Protein AF-A0A7W0I5I5-F1 (afdb_monomer_lite)

Radius of gyration: 29.58 Å; chains: 1; bounding box: 51×38×87 Å

Secondary structure (DSSP, 8-state):
----------HHHHHHHHHHHHHHHHHHHHHHHH----HHHHHHHHHHHHHHHHHHHHHHHHHHHHHHHHHHHHHGGGHHHHHHHHHHHT--HHHHHHHHTT-

pLDDT: mean 78.11, std 12.38, range [46.53, 95.69]

Sequence (103 aa):
MILNTRKRNTTAFTFMAWASFIGAFLAMFIGIYTLEESLSVKGYFAVCALFLTMSAFVLQKVIRDNLEDSYDSRKRNTSAFTFLAWSYDDAPLQAVEKVTEEL

Foldseek 3Di:
DDDDPPPPPDVVVVVVVVVVVVVVVVVQVVVLVPDPDDPVVSVVSVVVVVVVVVVVVVVVVVVVVVVVVVVVVVVVVCPVVVVVVVVVVPDPPVVVVVVVVVD

Structure (mmCIF, N/CA/C/O backbone):
data_AF-A0A7W0I5I5-F1
#
_entry.id   AF-A0A7W0I5I5-F1
#
loop_
_atom_site.group_PDB
_atom_site.id
_atom_site.type_symbol
_atom_site.label_atom_id
_atom_site.label_alt_id
_atom_site.label_comp_id
_atom_site.label_asym_id
_atom_site.label_entity_id
_atom_site.label_seq_id
_atom_site.pdbx_PDB_ins_code
_atom_site.Cartn_x
_atom_site.Cartn_y
_atom_site.Cartn_z
_atom_site.occupancy
_atom_site.B_iso_or_equiv
_atom_site.auth_seq_id
_atom_site.auth_comp_id
_atom_site.auth_asym_id
_atom_site.auth_atom_id
_atom_site.pdbx_PDB_model_num
ATOM 1 N N . MET A 1 1 ? 29.482 -12.669 -24.768 1.00 48.56 1 MET A N 1
ATOM 2 C CA . MET A 1 1 ? 29.009 -12.781 -23.3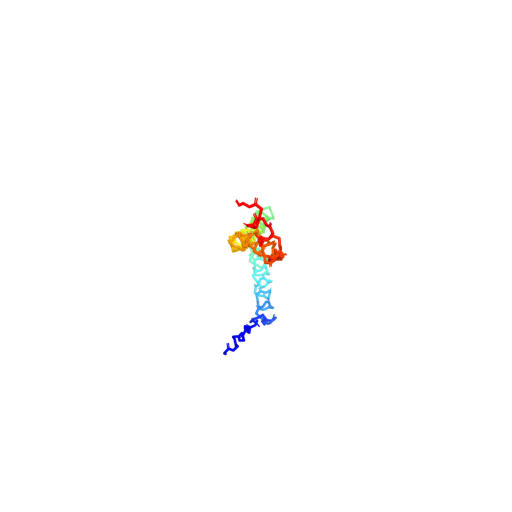69 1.00 48.56 1 MET A CA 1
ATOM 3 C C . MET A 1 1 ? 27.622 -12.154 -23.299 1.00 48.56 1 MET A C 1
ATOM 5 O O . MET A 1 1 ? 27.518 -10.941 -23.382 1.00 48.56 1 MET A O 1
ATOM 9 N N . ILE A 1 2 ? 26.557 -12.961 -23.274 1.00 46.53 2 ILE A N 1
ATOM 10 C CA . ILE A 1 2 ? 25.169 -12.466 -23.239 1.00 46.53 2 ILE A CA 1
ATOM 11 C C . ILE A 1 2 ? 24.779 -12.270 -21.770 1.00 46.53 2 ILE A C 1
ATOM 13 O O . ILE A 1 2 ? 24.772 -13.232 -21.003 1.00 46.53 2 ILE A O 1
ATOM 17 N N . LEU A 1 3 ? 24.488 -11.032 -21.360 1.00 54.12 3 LEU A N 1
ATOM 18 C CA . LEU A 1 3 ? 24.005 -10.738 -20.010 1.00 54.12 3 LEU A CA 1
ATOM 19 C C . LEU A 1 3 ? 22.530 -11.136 -19.899 1.00 54.12 3 LEU A C 1
ATOM 21 O O . LEU A 1 3 ? 21.636 -10.457 -20.393 1.00 54.12 3 LEU A O 1
ATOM 25 N N . ASN A 1 4 ? 22.292 -12.266 -19.239 1.00 59.81 4 ASN A N 1
ATOM 26 C CA . ASN A 1 4 ? 20.970 -12.758 -18.877 1.00 59.81 4 ASN A CA 1
ATOM 27 C C . ASN A 1 4 ? 20.374 -11.878 -17.762 1.00 59.81 4 ASN A C 1
ATOM 29 O O . ASN A 1 4 ? 20.656 -12.082 -16.578 1.00 59.81 4 ASN A O 1
ATOM 33 N N . THR A 1 5 ? 19.557 -10.887 -18.121 1.00 62.34 5 THR A N 1
ATOM 34 C CA . THR A 1 5 ? 18.803 -10.063 -17.166 1.00 62.34 5 THR A CA 1
ATOM 35 C C . THR A 1 5 ? 17.646 -10.878 -16.584 1.00 62.34 5 THR A C 1
ATOM 37 O O . THR A 1 5 ? 16.495 -10.803 -17.007 1.00 62.34 5 THR A O 1
ATOM 40 N N . ARG A 1 6 ? 17.962 -11.701 -15.577 1.00 61.97 6 ARG A N 1
ATOM 41 C CA . ARG A 1 6 ? 16.981 -12.464 -14.794 1.00 61.97 6 ARG A CA 1
ATOM 42 C C . ARG A 1 6 ? 16.019 -11.488 -14.121 1.00 61.97 6 ARG A C 1
ATOM 44 O O . ARG A 1 6 ? 16.346 -10.882 -13.102 1.00 61.97 6 ARG A O 1
ATOM 51 N N . LYS A 1 7 ? 14.825 -11.344 -14.690 1.00 62.38 7 LYS A N 1
ATOM 52 C CA . LYS A 1 7 ? 13.712 -10.601 -14.100 1.00 62.38 7 LYS A CA 1
ATOM 53 C C . LYS A 1 7 ? 13.347 -11.286 -12.771 1.00 62.38 7 LYS A C 1
ATOM 55 O O . LYS A 1 7 ? 12.872 -12.417 -12.749 1.00 62.38 7 LYS A O 1
ATOM 60 N N . ARG A 1 8 ? 13.678 -10.641 -11.643 1.00 60.03 8 ARG A N 1
ATOM 61 C CA . ARG A 1 8 ? 13.507 -11.180 -10.273 1.00 60.03 8 ARG A CA 1
ATOM 62 C C . ARG A 1 8 ? 12.098 -10.952 -9.718 1.00 60.03 8 ARG A C 1
ATOM 64 O O . ARG A 1 8 ? 11.908 -10.905 -8.508 1.00 60.03 8 ARG A O 1
ATOM 71 N N . ASN A 1 9 ? 11.111 -10.767 -10.584 1.00 60.34 9 ASN A N 1
ATOM 72 C CA . ASN A 1 9 ? 9.706 -10.650 -10.213 1.00 60.34 9 ASN A CA 1
ATOM 73 C C . ASN A 1 9 ? 9.172 -12.030 -9.833 1.00 60.34 9 ASN A C 1
ATOM 75 O O . ASN A 1 9 ? 8.463 -12.679 -10.596 1.00 60.34 9 ASN A O 1
ATOM 79 N N . THR A 1 10 ? 9.535 -12.476 -8.632 1.00 68.81 10 THR A N 1
ATOM 80 C CA . THR A 1 10 ? 8.805 -13.553 -7.983 1.00 68.81 10 THR A CA 1
ATOM 81 C C . THR A 1 10 ? 7.506 -12.971 -7.441 1.00 68.81 10 THR A C 1
ATOM 83 O O . THR A 1 10 ? 7.503 -12.105 -6.565 1.00 68.81 10 THR A O 1
ATOM 86 N N . THR A 1 11 ? 6.388 -13.441 -7.988 1.00 69.44 11 THR A N 1
ATOM 87 C CA . THR A 1 11 ? 5.033 -13.156 -7.498 1.00 69.44 11 THR A CA 1
ATOM 88 C C . THR A 1 11 ? 4.897 -13.452 -6.002 1.00 69.44 11 THR A C 1
ATOM 90 O O . THR A 1 11 ? 4.108 -12.800 -5.324 1.00 69.44 11 THR A O 1
ATOM 93 N N . ALA A 1 12 ? 5.734 -14.344 -5.459 1.00 75.50 12 ALA A N 1
ATOM 94 C CA . ALA A 1 12 ? 5.812 -14.630 -4.032 1.00 75.50 12 ALA A CA 1
ATOM 95 C C . ALA A 1 12 ? 6.208 -13.406 -3.184 1.00 75.50 12 ALA A C 1
ATOM 97 O O . ALA A 1 12 ? 5.668 -13.226 -2.097 1.00 75.50 12 ALA A O 1
ATOM 98 N N . PHE A 1 13 ? 7.106 -12.533 -3.659 1.00 78.06 13 PHE A N 1
ATOM 99 C CA . PHE A 1 13 ? 7.526 -11.355 -2.885 1.00 78.06 13 PHE A CA 1
ATOM 100 C C . PHE A 1 13 ? 6.431 -10.286 -2.857 1.00 78.06 13 PHE A C 1
ATOM 102 O O . PHE A 1 13 ? 6.163 -9.688 -1.817 1.00 78.06 13 PHE A O 1
ATOM 109 N N . THR A 1 14 ? 5.734 -10.102 -3.980 1.00 82.50 14 THR A N 1
ATOM 110 C CA . THR A 1 14 ? 4.548 -9.241 -4.054 1.00 82.50 14 THR A CA 1
ATOM 111 C C . THR A 1 14 ? 3.422 -9.771 -3.168 1.00 82.50 14 THR A C 1
ATOM 113 O O . THR A 1 14 ? 2.783 -8.989 -2.470 1.00 82.50 14 THR A O 1
ATOM 116 N N . PHE A 1 15 ? 3.214 -11.090 -3.138 1.00 84.00 15 PHE A N 1
ATOM 117 C CA . PHE A 1 15 ? 2.214 -11.723 -2.281 1.00 84.00 15 PHE A CA 1
ATOM 118 C C . PHE A 1 15 ? 2.531 -11.542 -0.791 1.00 84.00 15 PHE A C 1
ATOM 120 O O . PHE A 1 15 ? 1.652 -11.154 -0.028 1.00 84.00 15 PHE A O 1
ATOM 127 N N . MET A 1 16 ? 3.790 -11.734 -0.379 1.00 88.50 16 MET A N 1
ATOM 128 C CA . MET A 1 16 ? 4.213 -11.487 1.005 1.00 88.50 16 MET A CA 1
ATOM 129 C C . MET A 1 16 ? 4.029 -10.023 1.419 1.00 88.50 16 MET A C 1
ATOM 131 O O . MET A 1 16 ? 3.578 -9.760 2.531 1.00 88.50 16 MET A O 1
ATOM 135 N N . ALA A 1 17 ? 4.317 -9.072 0.525 1.00 86.62 17 ALA A N 1
ATOM 136 C CA . ALA A 1 17 ? 4.087 -7.651 0.787 1.00 86.62 17 ALA A CA 1
ATOM 137 C C . ALA A 1 17 ? 2.591 -7.318 0.940 1.00 86.62 17 ALA A C 1
ATOM 139 O O . ALA A 1 17 ? 2.214 -6.508 1.782 1.00 86.62 17 ALA A O 1
ATOM 140 N N . TRP A 1 18 ? 1.725 -7.959 0.153 1.00 87.44 18 TRP A N 1
ATOM 141 C CA . TRP A 1 18 ? 0.276 -7.788 0.278 1.00 87.44 18 TRP A CA 1
ATOM 142 C C . TRP A 1 18 ? -0.272 -8.432 1.556 1.00 87.44 18 TRP A C 1
ATOM 144 O O . TRP A 1 18 ? -1.108 -7.843 2.238 1.00 87.44 18 TRP A O 1
ATOM 154 N N . ALA A 1 19 ? 0.246 -9.604 1.924 1.00 90.81 19 ALA A N 1
ATOM 155 C CA . ALA A 1 19 ? -0.114 -10.285 3.161 1.00 90.81 19 ALA A CA 1
ATOM 156 C C . ALA A 1 19 ? 0.281 -9.465 4.401 1.00 90.81 19 ALA A C 1
ATOM 158 O O . ALA A 1 19 ? -0.531 -9.319 5.314 1.00 90.81 19 ALA A O 1
ATOM 159 N N . SER A 1 20 ? 1.485 -8.878 4.427 1.00 89.50 20 SER A N 1
ATOM 160 C CA . SER A 1 20 ? 1.912 -8.020 5.541 1.00 89.50 20 SER A CA 1
ATOM 161 C C . SER A 1 20 ? 1.121 -6.714 5.610 1.00 89.50 20 SER A C 1
ATOM 163 O O . SER A 1 20 ? 0.799 -6.263 6.707 1.00 89.50 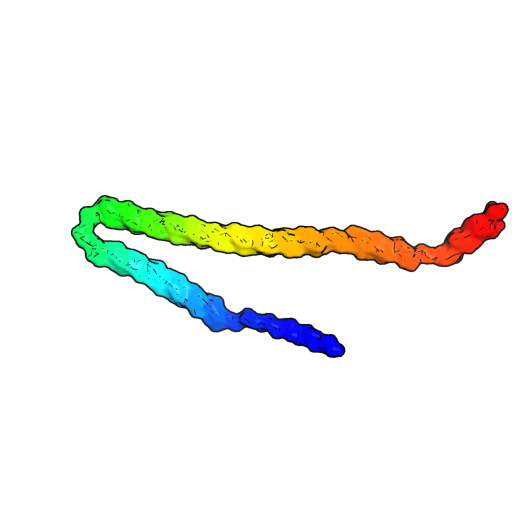20 SER A O 1
ATOM 165 N N . PHE A 1 21 ? 0.735 -6.141 4.465 1.00 89.50 21 PHE A N 1
ATOM 166 C CA . PHE A 1 21 ? -0.129 -4.960 4.414 1.00 89.50 21 PHE A CA 1
ATOM 167 C C . PHE A 1 21 ? -1.518 -5.238 5.000 1.00 89.50 21 PHE A C 1
ATOM 169 O O . PHE A 1 21 ? -1.981 -4.495 5.865 1.00 89.50 21 PHE A O 1
ATOM 176 N N . ILE A 1 22 ? -2.161 -6.335 4.585 1.00 91.44 22 ILE A N 1
ATOM 177 C CA . ILE A 1 22 ? -3.455 -6.750 5.143 1.00 91.44 22 ILE A CA 1
ATOM 178 C C . ILE A 1 22 ? -3.315 -7.045 6.638 1.00 91.44 22 ILE A C 1
ATOM 180 O O . ILE A 1 22 ? -4.149 -6.607 7.426 1.00 91.44 22 ILE A O 1
ATOM 184 N N . GLY A 1 23 ? -2.246 -7.736 7.041 1.00 93.25 23 GLY A N 1
ATOM 185 C CA . GLY A 1 23 ? -1.961 -8.016 8.446 1.00 93.25 23 GLY A CA 1
ATOM 186 C C . GLY A 1 23 ? -1.838 -6.742 9.284 1.00 93.25 23 GLY A C 1
ATOM 187 O O . GLY A 1 23 ? -2.464 -6.644 10.334 1.00 93.25 23 GLY A O 1
ATOM 188 N N . ALA A 1 24 ? -1.102 -5.740 8.800 1.00 89.38 24 ALA A N 1
ATOM 189 C CA . ALA A 1 24 ? -0.967 -4.447 9.468 1.00 89.38 24 ALA A CA 1
ATOM 190 C C . ALA A 1 24 ? -2.303 -3.690 9.543 1.00 89.38 24 ALA A C 1
ATOM 192 O O . ALA A 1 24 ? -2.636 -3.130 10.586 1.00 89.38 24 ALA A O 1
ATOM 193 N N . PHE A 1 25 ? -3.098 -3.715 8.469 1.00 89.31 25 PHE A N 1
ATOM 194 C CA . PHE A 1 25 ? -4.421 -3.094 8.444 1.00 89.31 25 PHE A CA 1
ATOM 195 C C . PHE A 1 25 ? -5.358 -3.742 9.471 1.00 89.31 25 PHE A C 1
ATOM 197 O O . PHE A 1 25 ? -5.962 -3.047 10.284 1.00 89.31 25 PHE A O 1
ATOM 204 N N . LEU A 1 26 ? -5.418 -5.075 9.508 1.00 90.75 26 LEU A N 1
ATOM 205 C CA . LEU A 1 26 ? -6.208 -5.819 10.491 1.00 90.75 26 LEU A CA 1
ATOM 206 C C . LEU A 1 26 ? -5.716 -5.584 11.923 1.00 90.75 26 LEU A C 1
ATOM 208 O O . LEU A 1 26 ? -6.535 -5.360 12.811 1.00 90.75 26 LEU A O 1
ATOM 212 N N . ALA A 1 27 ? -4.400 -5.574 12.149 1.00 90.06 27 ALA A N 1
ATOM 213 C CA . ALA A 1 27 ? -3.818 -5.254 13.450 1.00 90.06 27 ALA A CA 1
ATOM 214 C C . ALA A 1 27 ? -4.209 -3.842 13.916 1.00 90.06 27 ALA A C 1
ATOM 216 O O . ALA A 1 27 ? -4.503 -3.648 15.094 1.00 90.06 27 ALA A O 1
ATOM 217 N N . MET A 1 28 ? -4.293 -2.874 12.996 1.00 88.31 28 MET A N 1
ATOM 218 C CA . MET A 1 28 ? -4.747 -1.520 13.309 1.00 88.31 28 MET A CA 1
ATOM 219 C C . MET A 1 28 ? -6.219 -1.497 13.744 1.00 88.31 28 MET A C 1
ATOM 221 O O . MET A 1 28 ? -6.554 -0.867 14.747 1.00 88.31 28 MET A O 1
ATOM 225 N N . PHE A 1 29 ? -7.089 -2.231 13.040 1.00 85.06 29 PHE A N 1
ATOM 226 C CA . PHE A 1 29 ? -8.492 -2.388 13.437 1.00 85.06 29 PHE A CA 1
ATOM 227 C C . PHE A 1 29 ? -8.621 -3.055 14.806 1.00 85.06 29 PHE A C 1
ATOM 229 O O . PHE A 1 29 ? -9.355 -2.552 15.651 1.00 85.06 29 PHE A O 1
ATOM 236 N N . ILE A 1 30 ? -7.885 -4.142 15.054 1.00 87.00 30 ILE A N 1
ATOM 237 C CA . ILE A 1 30 ? -7.872 -4.840 16.348 1.00 87.00 30 ILE A CA 1
ATOM 238 C C . ILE A 1 30 ? -7.413 -3.898 17.471 1.00 87.00 30 ILE A C 1
ATOM 240 O O . ILE A 1 30 ? -8.065 -3.835 18.511 1.00 87.00 30 ILE A O 1
ATOM 244 N N . GLY A 1 31 ? -6.354 -3.113 17.245 1.00 84.00 31 GLY A N 1
ATOM 245 C CA . GLY A 1 31 ? -5.864 -2.126 18.210 1.00 84.00 31 GLY A CA 1
ATOM 246 C C . GLY A 1 31 ? -6.920 -1.084 18.575 1.00 84.00 31 GLY A C 1
ATOM 247 O O . GLY A 1 31 ? -7.090 -0.768 19.748 1.00 84.00 31 GLY A O 1
ATOM 248 N N . ILE A 1 32 ? -7.695 -0.614 17.593 1.00 82.50 32 ILE A N 1
ATOM 249 C CA . ILE A 1 32 ? -8.829 0.281 17.849 1.00 82.50 32 ILE A CA 1
ATOM 250 C C . ILE A 1 32 ? -9.927 -0.462 18.618 1.00 82.50 32 ILE A C 1
ATOM 252 O O . ILE A 1 32 ? -10.437 0.083 19.589 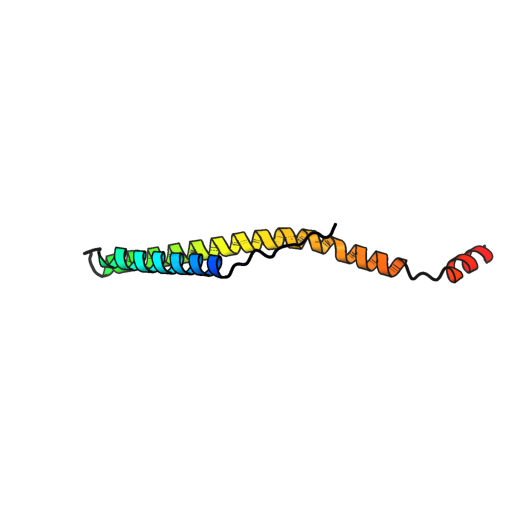1.00 82.50 32 ILE A O 1
ATOM 256 N N . TYR A 1 33 ? -10.284 -1.699 18.249 1.00 74.88 33 TYR A N 1
ATOM 257 C CA . TYR A 1 33 ? -11.331 -2.464 18.939 1.00 74.88 33 TYR A CA 1
ATOM 258 C C . TYR A 1 33 ? -11.040 -2.678 20.427 1.00 74.88 33 TYR A C 1
ATOM 260 O O . TYR A 1 33 ? -11.977 -2.548 21.215 1.00 74.88 33 TYR A O 1
ATOM 268 N N . THR A 1 34 ? -9.780 -2.911 20.803 1.00 76.94 34 THR A N 1
ATOM 269 C CA . THR A 1 34 ? -9.338 -3.057 22.200 1.00 76.94 34 THR A CA 1
ATOM 270 C C . THR A 1 34 ? -9.478 -1.776 23.030 1.00 76.94 34 THR A C 1
ATOM 272 O O . THR A 1 34 ? -9.606 -1.878 24.246 1.00 76.94 34 THR A O 1
ATOM 275 N N . LEU A 1 35 ? -9.497 -0.579 22.428 1.00 76.38 35 LEU A N 1
ATOM 276 C CA . LEU A 1 35 ? -9.701 0.654 23.197 1.00 76.38 35 LEU A CA 1
ATOM 277 C C . LEU A 1 35 ? -11.146 0.750 23.708 1.00 76.38 35 LEU A C 1
ATOM 279 O O . LEU A 1 35 ? -12.100 0.861 22.930 1.00 76.38 35 LEU A O 1
ATOM 283 N N . GLU A 1 36 ? -11.289 0.760 25.028 1.00 70.00 36 GLU A N 1
ATOM 284 C CA . GLU A 1 36 ? -12.551 0.883 25.764 1.00 70.00 36 GLU A CA 1
ATOM 285 C C . GLU A 1 36 ? -12.885 2.365 26.027 1.00 70.00 36 GLU A C 1
ATOM 287 O O . GLU A 1 36 ? -13.127 2.800 27.145 1.00 70.00 36 GLU A O 1
ATOM 292 N N . GLU A 1 37 ? -12.836 3.167 24.962 1.00 73.25 37 GLU A N 1
ATOM 293 C CA . GLU A 1 37 ? -13.069 4.613 24.989 1.00 73.25 37 GLU A CA 1
ATOM 294 C C . GLU A 1 37 ? -14.429 4.980 24.383 1.00 73.25 37 GLU A C 1
ATOM 296 O O . GLU A 1 37 ? -15.013 4.226 23.596 1.00 73.25 37 GLU A O 1
ATOM 301 N N . SER A 1 38 ? -14.923 6.175 24.721 1.00 78.94 38 SER A N 1
ATOM 302 C CA . SER A 1 38 ? -16.183 6.715 24.194 1.00 78.94 38 SER A CA 1
ATOM 303 C C . SER A 1 38 ? -16.250 6.629 22.662 1.00 78.94 38 SER A C 1
ATOM 305 O O . SER A 1 38 ? -15.276 6.929 21.962 1.00 78.94 38 SER A O 1
ATOM 307 N N . LEU A 1 39 ? -17.427 6.267 22.134 1.00 74.12 39 LEU A N 1
ATOM 308 C CA . LEU A 1 39 ? -17.681 6.003 20.707 1.00 74.12 39 LEU A CA 1
ATOM 309 C C . LEU A 1 39 ? -17.143 7.107 19.776 1.00 74.12 39 LEU A C 1
ATOM 311 O O . LEU A 1 39 ? -16.650 6.819 18.687 1.00 74.12 39 LEU A O 1
ATOM 315 N N . SER A 1 40 ? -17.208 8.364 20.224 1.00 82.25 40 SER A N 1
ATOM 316 C CA . SER A 1 40 ? -16.736 9.532 19.470 1.00 82.25 40 SER A CA 1
ATOM 317 C C . SER A 1 40 ? -15.204 9.580 19.345 1.00 82.25 40 SER A C 1
ATOM 319 O O . SER A 1 40 ? -14.662 9.780 18.258 1.00 82.25 40 SER A O 1
ATOM 321 N N . VAL A 1 41 ? -14.485 9.316 20.440 1.00 83.38 41 VAL A N 1
ATOM 322 C CA . VAL A 1 41 ? -13.011 9.347 20.486 1.00 83.38 41 VAL A CA 1
ATOM 323 C C . VAL A 1 41 ? -12.425 8.168 19.710 1.00 83.38 41 VAL A C 1
ATOM 325 O O . VAL A 1 41 ? -11.464 8.319 18.954 1.00 83.38 41 VAL A O 1
ATOM 328 N N . LYS A 1 42 ? -13.062 6.999 19.817 1.00 82.50 42 LYS A N 1
ATOM 329 C CA . LYS A 1 42 ? -12.683 5.786 19.084 1.00 82.50 42 LYS A CA 1
ATOM 330 C C . LYS A 1 42 ? -12.754 5.982 17.563 1.00 82.50 42 LYS A C 1
ATOM 332 O O . LYS A 1 42 ? -11.857 5.552 16.837 1.00 82.50 42 LYS A O 1
ATOM 337 N N . GLY A 1 43 ? -13.780 6.691 17.087 1.00 85.00 43 GLY A N 1
ATOM 338 C CA . GLY A 1 43 ? -13.918 7.066 15.679 1.00 85.00 43 GLY A CA 1
ATOM 339 C C . GLY A 1 43 ? -12.815 8.012 15.197 1.00 85.00 43 GLY A C 1
ATOM 340 O O . GLY A 1 43 ? -12.272 7.814 14.110 1.00 85.00 43 GLY A O 1
ATOM 341 N N . TYR A 1 44 ? -12.425 8.993 16.019 1.00 88.00 44 TYR A N 1
ATOM 342 C CA . TYR A 1 44 ? -11.343 9.923 15.684 1.00 88.00 44 TYR A CA 1
ATOM 343 C C . TYR A 1 44 ? -10.010 9.198 15.448 1.00 88.00 44 TYR A C 1
ATOM 345 O O . TYR A 1 44 ? -9.354 9.425 14.429 1.00 88.00 44 TYR A O 1
ATOM 353 N N . PHE A 1 45 ? -9.638 8.266 16.332 1.00 88.56 45 PHE A N 1
ATOM 354 C CA . PHE A 1 45 ? -8.429 7.456 16.154 1.00 88.56 45 PHE A CA 1
ATOM 355 C C . PHE A 1 45 ? -8.485 6.584 14.895 1.00 88.56 45 PHE A C 1
ATOM 357 O O . PHE A 1 45 ? -7.482 6.481 14.188 1.00 88.56 45 PHE A O 1
ATOM 364 N N . ALA A 1 46 ? -9.649 6.014 14.570 1.00 88.31 46 ALA A N 1
ATOM 365 C CA . ALA A 1 46 ? -9.825 5.216 13.359 1.00 88.31 46 ALA A CA 1
ATOM 366 C C . ALA A 1 46 ? -9.610 6.038 12.080 1.00 88.31 46 ALA A C 1
ATOM 368 O O . ALA A 1 46 ? -8.832 5.639 11.212 1.00 88.31 46 ALA A O 1
ATOM 369 N N . VAL A 1 47 ? -10.247 7.208 11.970 1.00 91.25 47 VAL A N 1
ATOM 370 C CA . VAL A 1 47 ? -10.094 8.088 10.799 1.00 91.25 47 VAL A CA 1
ATOM 371 C C . VAL A 1 47 ? -8.661 8.607 10.692 1.00 91.25 47 VAL A C 1
ATOM 373 O O . VAL A 1 47 ? -8.101 8.618 9.598 1.00 91.25 47 VAL A O 1
ATOM 376 N N . CYS A 1 48 ? -8.038 8.975 11.815 1.00 92.12 48 CYS A N 1
ATOM 377 C CA . CYS A 1 48 ? -6.656 9.446 11.838 1.00 92.12 48 CYS A CA 1
ATOM 378 C C . CYS A 1 48 ? -5.671 8.352 11.382 1.00 92.12 48 CYS A C 1
ATOM 380 O O . CYS A 1 48 ? -4.819 8.606 10.531 1.00 92.12 48 CYS A O 1
ATOM 382 N N . ALA A 1 49 ? -5.833 7.114 11.863 1.00 90.56 49 ALA A N 1
ATOM 383 C CA . ALA A 1 49 ? -5.011 5.978 11.443 1.00 90.56 49 ALA A CA 1
ATOM 384 C C . ALA A 1 49 ? -5.174 5.655 9.944 1.00 90.56 49 ALA A C 1
ATOM 386 O O . ALA A 1 49 ? -4.184 5.427 9.241 1.00 90.56 49 ALA A O 1
ATOM 387 N N . LEU A 1 50 ? -6.410 5.682 9.427 1.00 90.69 50 LEU A N 1
ATOM 38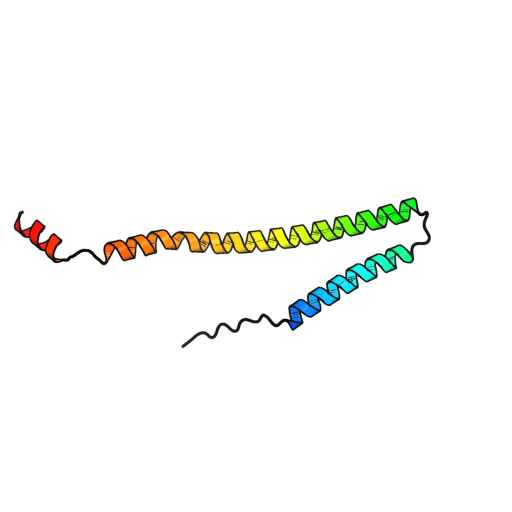8 C CA . LEU A 1 50 ? -6.688 5.483 8.000 1.00 90.69 50 LEU A CA 1
ATOM 389 C C . LEU A 1 50 ? -6.088 6.600 7.139 1.00 90.69 50 LEU A C 1
ATOM 391 O O . LEU A 1 50 ? -5.454 6.318 6.120 1.00 90.69 50 LEU A 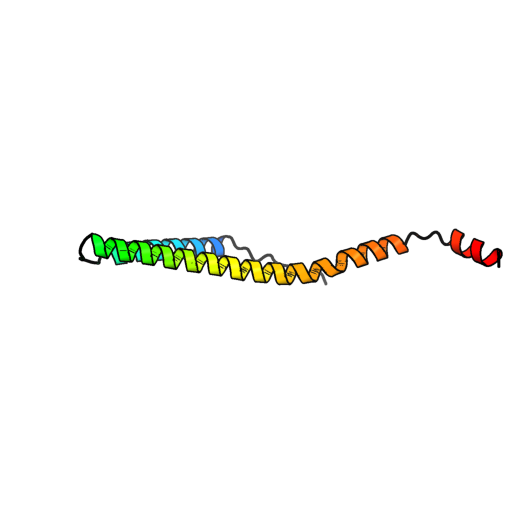O 1
ATOM 395 N N . PHE A 1 51 ? -6.245 7.856 7.561 1.00 93.00 51 PHE A N 1
ATOM 396 C CA . PHE A 1 51 ? -5.697 9.014 6.862 1.00 93.00 51 PHE A CA 1
ATOM 397 C C . PHE A 1 51 ? -4.166 8.969 6.812 1.00 93.00 51 PHE A C 1
ATOM 399 O O . PHE A 1 51 ? -3.577 9.135 5.743 1.00 93.00 51 PHE A O 1
ATOM 406 N N . LEU A 1 52 ? -3.518 8.657 7.939 1.00 92.88 52 LEU A N 1
ATOM 407 C CA . LEU A 1 52 ? -2.067 8.506 8.023 1.00 92.88 52 LEU A CA 1
ATOM 408 C C . LEU A 1 52 ? -1.554 7.393 7.095 1.00 92.88 52 LEU A C 1
ATOM 410 O O . LEU A 1 52 ? -0.588 7.596 6.358 1.00 92.88 52 LEU A O 1
ATOM 414 N N . THR A 1 53 ? -2.227 6.239 7.085 1.00 92.25 53 THR A N 1
ATOM 415 C CA . THR A 1 53 ? -1.855 5.090 6.242 1.00 92.25 53 THR A CA 1
ATOM 416 C C . THR A 1 53 ? -1.976 5.420 4.753 1.00 92.25 53 THR A C 1
ATOM 418 O O . THR A 1 53 ? -1.060 5.143 3.976 1.00 92.25 53 THR A O 1
ATOM 421 N N . MET A 1 54 ? -3.081 6.054 4.344 1.00 92.06 54 MET A N 1
ATOM 422 C CA . MET A 1 54 ? -3.286 6.467 2.952 1.00 92.06 54 MET A CA 1
ATOM 423 C C . MET A 1 54 ? -2.269 7.522 2.516 1.00 92.06 54 MET A C 1
ATOM 425 O O . MET A 1 54 ? -1.707 7.415 1.427 1.00 92.06 54 MET A O 1
ATOM 429 N N . SER A 1 55 ? -1.975 8.495 3.381 1.00 95.69 55 SER A N 1
ATOM 430 C CA . SER A 1 55 ? -0.956 9.516 3.128 1.00 95.69 55 SER A CA 1
ATOM 431 C C . SER A 1 55 ? 0.428 8.895 2.893 1.00 95.69 55 SER A C 1
ATOM 433 O O . SER A 1 55 ? 1.080 9.181 1.886 1.00 95.69 55 SER A O 1
ATOM 435 N N . ALA A 1 56 ? 0.843 7.956 3.751 1.00 94.00 56 ALA A N 1
ATOM 436 C CA . ALA A 1 56 ? 2.112 7.248 3.594 1.00 94.00 56 ALA A CA 1
ATOM 437 C C . ALA A 1 56 ? 2.184 6.447 2.279 1.00 94.00 56 ALA A C 1
ATOM 439 O O . ALA A 1 56 ? 3.224 6.429 1.620 1.00 94.00 56 ALA A O 1
ATOM 440 N N . PHE A 1 57 ? 1.083 5.819 1.858 1.00 91.50 57 PHE A N 1
ATOM 441 C CA . PHE A 1 57 ? 1.030 5.064 0.605 1.00 91.50 57 PHE A CA 1
ATOM 442 C C . PHE A 1 57 ? 1.134 5.962 -0.635 1.00 91.50 57 PHE A C 1
ATOM 444 O O . PHE A 1 57 ? 1.850 5.634 -1.584 1.00 91.50 57 PHE A O 1
ATOM 451 N N . VAL A 1 58 ? 0.454 7.113 -0.629 1.00 95.19 58 VAL A N 1
ATOM 452 C CA . VAL A 1 58 ? 0.582 8.108 -1.703 1.00 95.19 58 VAL A CA 1
ATOM 453 C C . VAL A 1 58 ? 2.016 8.620 -1.774 1.00 95.19 58 VAL A C 1
ATOM 455 O O . VAL A 1 58 ? 2.579 8.666 -2.861 1.00 95.19 58 VAL A O 1
ATOM 458 N N . LEU A 1 59 ? 2.646 8.912 -0.633 1.00 95.00 59 LEU A N 1
ATOM 459 C CA . LEU A 1 59 ? 4.045 9.333 -0.595 1.00 95.00 59 LEU A CA 1
ATOM 460 C C . LEU A 1 59 ? 4.980 8.272 -1.196 1.00 95.00 59 LEU A C 1
ATOM 462 O O . LEU A 1 59 ? 5.846 8.601 -2.002 1.00 95.00 59 LEU A O 1
ATOM 466 N N . GLN A 1 60 ? 4.780 6.993 -0.865 1.00 93.50 60 GLN A N 1
ATOM 467 C CA . GLN A 1 60 ? 5.549 5.891 -1.453 1.00 93.50 60 GLN A CA 1
ATOM 468 C C . GLN A 1 60 ? 5.375 5.793 -2.973 1.00 93.50 60 GLN A C 1
ATOM 470 O O . GLN A 1 60 ? 6.349 5.511 -3.673 1.00 93.50 60 GLN A O 1
ATOM 475 N N . LYS A 1 61 ? 4.155 6.016 -3.484 1.00 89.44 61 LYS A N 1
ATOM 476 C CA . LYS A 1 61 ? 3.893 6.087 -4.928 1.00 89.44 61 LYS A CA 1
ATOM 477 C C . LYS A 1 61 ? 4.621 7.266 -5.556 1.00 89.44 61 LYS A C 1
ATOM 479 O O . LYS A 1 61 ? 5.440 7.050 -6.432 1.00 89.44 61 LYS A O 1
ATOM 484 N N . VAL A 1 62 ? 4.428 8.473 -5.027 1.00 95.31 62 VAL A N 1
ATOM 485 C CA . VAL A 1 62 ? 5.074 9.690 -5.533 1.00 95.31 62 VAL A CA 1
ATOM 486 C C . VAL A 1 62 ? 6.593 9.527 -5.575 1.00 95.31 62 VAL A C 1
ATOM 488 O O . VAL A 1 62 ? 7.205 9.830 -6.591 1.00 95.31 62 VAL A O 1
ATOM 491 N N . ILE A 1 63 ? 7.221 8.994 -4.523 1.00 94.44 63 ILE A N 1
ATOM 492 C CA . ILE A 1 63 ? 8.675 8.756 -4.505 1.00 94.44 63 ILE A CA 1
ATOM 493 C C . ILE A 1 63 ? 9.097 7.752 -5.588 1.00 94.44 63 ILE A C 1
ATOM 495 O O . ILE A 1 63 ? 10.114 7.959 -6.249 1.00 94.44 63 ILE A O 1
ATOM 499 N N . ARG A 1 64 ? 8.329 6.671 -5.780 1.00 90.94 64 ARG A N 1
ATOM 500 C CA . ARG A 1 64 ? 8.589 5.681 -6.835 1.00 90.94 64 ARG A CA 1
ATOM 501 C C . ARG A 1 64 ? 8.475 6.303 -8.223 1.00 90.94 64 ARG A C 1
ATOM 503 O O . ARG A 1 64 ? 9.360 6.083 -9.043 1.00 90.94 64 ARG A O 1
ATOM 510 N N . ASP A 1 65 ? 7.432 7.089 -8.442 1.00 90.25 65 ASP A N 1
ATOM 511 C CA . ASP A 1 65 ? 7.141 7.713 -9.728 1.00 90.25 65 ASP A CA 1
ATOM 512 C C . ASP A 1 65 ? 8.226 8.755 -10.069 1.00 90.25 65 ASP A C 1
ATOM 514 O O . ASP A 1 65 ? 8.781 8.734 -11.161 1.00 90.25 65 ASP A O 1
ATOM 518 N N . ASN A 1 66 ? 8.664 9.568 -9.096 1.00 90.69 66 ASN A N 1
ATOM 519 C CA . ASN A 1 66 ? 9.775 10.520 -9.274 1.00 90.69 66 ASN A CA 1
ATOM 520 C C . ASN A 1 66 ? 11.108 9.828 -9.619 1.00 90.69 66 ASN A C 1
ATOM 522 O O . ASN A 1 66 ? 11.929 10.373 -10.368 1.00 90.69 66 ASN A O 1
ATOM 526 N N . LEU A 1 67 ? 11.349 8.636 -9.061 1.00 87.38 67 LEU A N 1
ATOM 527 C CA . LEU A 1 67 ? 12.527 7.840 -9.394 1.00 87.38 67 LEU A CA 1
ATOM 528 C C . LEU A 1 67 ? 12.460 7.369 -10.853 1.00 87.38 67 LEU A C 1
ATOM 530 O O . LEU A 1 67 ? 13.442 7.521 -11.578 1.00 87.38 67 LEU A O 1
ATOM 534 N N . GLU A 1 68 ? 11.317 6.841 -11.296 1.00 84.94 68 GLU A N 1
ATOM 535 C CA . GLU A 1 68 ? 11.113 6.377 -12.674 1.00 84.94 68 GLU A CA 1
ATOM 536 C C . GLU A 1 68 ? 11.196 7.527 -13.693 1.00 84.94 68 GLU A C 1
ATOM 538 O O . GLU A 1 68 ? 11.931 7.409 -14.676 1.00 84.94 68 GLU A O 1
ATOM 543 N N . ASP A 1 69 ? 10.585 8.680 -13.404 1.00 83.56 69 ASP A N 1
ATOM 544 C CA . ASP A 1 69 ? 10.641 9.885 -14.245 1.00 83.56 69 ASP A CA 1
ATOM 545 C C . ASP A 1 69 ? 12.072 10.411 -14.438 1.00 83.56 69 ASP A C 1
ATOM 547 O O . ASP A 1 69 ? 12.451 10.854 -15.530 1.00 83.56 69 ASP A O 1
ATOM 551 N N . SER A 1 70 ? 12.904 10.337 -13.394 1.00 76.31 70 SER A N 1
ATOM 552 C CA . SER A 1 70 ? 14.317 10.736 -13.456 1.00 76.31 70 SER A CA 1
ATOM 553 C C . SER A 1 70 ? 15.137 9.809 -14.360 1.00 76.31 70 SER A C 1
ATOM 555 O O . SER A 1 70 ? 16.012 10.264 -15.107 1.00 76.31 70 SER A O 1
ATOM 557 N N . TYR A 1 71 ? 14.851 8.503 -14.325 1.00 73.12 71 TYR A N 1
ATOM 558 C CA . TYR A 1 71 ? 15.470 7.527 -15.223 1.00 73.12 71 TYR A CA 1
ATOM 559 C C . TYR A 1 71 ? 14.980 7.678 -16.668 1.00 73.12 71 TYR A C 1
ATOM 561 O O . TYR A 1 71 ? 15.793 7.586 -17.592 1.00 73.12 71 TYR A O 1
ATOM 569 N N . ASP A 1 72 ? 13.688 7.928 -16.884 1.00 70.44 72 ASP A N 1
ATOM 570 C CA . ASP A 1 72 ? 13.118 8.093 -18.225 1.00 70.44 72 ASP A CA 1
ATOM 571 C C . ASP A 1 72 ? 13.607 9.381 -18.903 1.00 70.44 72 ASP A C 1
ATOM 573 O O . ASP A 1 72 ? 14.028 9.372 -20.063 1.00 70.44 72 ASP A O 1
ATOM 577 N N . SER A 1 73 ? 13.698 10.476 -18.145 1.00 62.06 73 SER A N 1
ATOM 578 C CA . SER A 1 73 ? 14.226 11.755 -18.636 1.00 62.06 73 SER A CA 1
ATOM 579 C C . SER A 1 73 ? 15.657 11.641 -19.185 1.00 62.06 73 SER A C 1
ATOM 581 O O . SER A 1 73 ? 16.016 12.359 -20.114 1.00 62.06 73 SER A O 1
ATOM 583 N N . ARG A 1 74 ? 16.473 10.696 -18.687 1.00 60.72 74 ARG A N 1
ATOM 584 C CA . ARG A 1 74 ? 17.814 10.399 -19.231 1.00 60.72 74 ARG A CA 1
ATOM 585 C C . ARG A 1 74 ? 17.782 9.663 -20.575 1.00 60.72 74 ARG A C 1
ATOM 587 O O . ARG A 1 74 ? 18.732 9.803 -21.340 1.00 60.72 74 ARG A O 1
ATOM 594 N N . LYS A 1 75 ? 16.738 8.881 -20.873 1.00 59.78 75 LYS A N 1
ATOM 595 C CA . LYS A 1 75 ? 16.611 8.112 -22.127 1.00 59.78 75 LYS A CA 1
ATOM 596 C C . LYS A 1 75 ? 16.057 8.934 -23.290 1.00 59.78 75 LYS A C 1
ATOM 598 O O . LYS A 1 75 ? 16.402 8.663 -24.439 1.00 59.78 75 LYS A O 1
ATOM 603 N N . ARG A 1 76 ? 15.238 9.952 -23.016 1.00 61.78 76 ARG A N 1
ATOM 604 C CA . ARG A 1 76 ? 14.617 10.786 -24.064 1.00 61.78 76 ARG A CA 1
ATOM 605 C C . ARG A 1 76 ? 15.618 11.618 -24.873 1.00 61.78 76 ARG A C 1
ATOM 607 O O . ARG A 1 76 ? 15.337 11.954 -26.015 1.00 61.78 76 ARG A O 1
ATOM 614 N N . ASN A 1 77 ? 16.813 11.874 -24.343 1.00 62.28 77 ASN A N 1
ATOM 615 C CA . ASN A 1 77 ? 17.834 12.683 -25.018 1.00 62.28 77 ASN A CA 1
ATOM 616 C C . ASN A 1 77 ? 18.557 11.938 -26.152 1.00 62.28 77 ASN A C 1
ATOM 618 O O . ASN A 1 77 ? 19.407 12.526 -26.806 1.00 62.28 77 ASN A O 1
ATOM 622 N N . THR A 1 78 ? 18.257 10.657 -26.384 1.00 66.44 78 THR A N 1
ATOM 623 C CA . THR A 1 78 ? 18.900 9.846 -27.429 1.00 66.44 78 THR A CA 1
ATOM 624 C C . THR A 1 78 ? 18.062 9.754 -28.707 1.00 66.44 78 THR A C 1
ATOM 626 O O . THR A 1 78 ? 18.638 9.609 -29.781 1.00 66.44 78 THR A O 1
ATOM 629 N N . SER A 1 79 ? 16.734 9.905 -28.641 1.00 66.50 79 SER A N 1
ATOM 630 C CA . SER A 1 79 ? 15.838 9.654 -29.786 1.00 66.50 79 SER A CA 1
ATOM 631 C C . SER A 1 79 ? 16.025 10.638 -30.948 1.00 66.50 79 SER A C 1
ATOM 633 O O . SER A 1 79 ? 15.992 10.232 -32.109 1.00 66.50 79 SER A O 1
ATOM 635 N N . ALA A 1 80 ? 16.285 11.915 -30.650 1.00 74.31 80 ALA A N 1
ATOM 636 C CA . ALA A 1 80 ? 16.573 12.929 -31.665 1.00 74.31 80 ALA A CA 1
ATOM 637 C C . ALA A 1 80 ? 17.908 12.663 -32.381 1.00 74.31 80 ALA A C 1
ATOM 639 O O . ALA A 1 80 ? 17.984 12.770 -33.602 1.00 74.31 80 ALA A O 1
ATOM 640 N N . PHE A 1 81 ? 18.943 12.243 -31.644 1.00 68.62 81 PHE A N 1
ATOM 641 C CA . PHE A 1 81 ? 20.241 11.900 -32.232 1.00 68.62 81 PHE A CA 1
ATOM 642 C C . PHE A 1 81 ? 20.198 10.585 -33.018 1.00 68.62 81 PHE A C 1
ATOM 644 O O . PHE A 1 81 ? 20.850 10.495 -34.050 1.00 68.62 81 PHE A O 1
ATOM 651 N N . THR A 1 82 ? 19.409 9.588 -32.596 1.00 73.50 82 THR A N 1
ATOM 652 C CA . THR A 1 82 ? 19.229 8.348 -33.375 1.00 73.50 82 THR A CA 1
ATOM 653 C C . THR A 1 82 ? 18.440 8.579 -34.657 1.00 73.50 82 THR A C 1
ATOM 655 O O . THR A 1 82 ? 18.748 7.967 -35.673 1.00 73.50 82 THR A O 1
ATOM 658 N N . PHE A 1 83 ? 17.451 9.477 -34.629 1.00 80.62 83 PHE A N 1
ATOM 659 C CA . PHE A 1 83 ? 16.703 9.857 -35.825 1.00 80.62 83 PHE A CA 1
ATOM 660 C C . PHE A 1 83 ? 17.575 10.660 -36.800 1.00 80.62 83 PHE A C 1
ATOM 662 O O . PHE A 1 83 ? 17.600 10.350 -37.986 1.00 80.62 83 PHE A O 1
ATOM 669 N N . LEU A 1 84 ? 18.351 11.630 -36.296 1.00 80.31 84 LEU A N 1
ATOM 670 C CA . LEU A 1 84 ? 19.304 12.393 -37.108 1.00 80.31 84 LEU A CA 1
ATOM 671 C C . LEU A 1 84 ? 20.392 11.501 -37.720 1.00 80.31 84 LEU A C 1
ATOM 673 O O . LEU A 1 84 ? 20.684 11.634 -38.904 1.00 80.31 84 LEU A O 1
ATOM 677 N N . ALA A 1 85 ? 20.958 10.574 -36.944 1.00 75.50 85 ALA A N 1
ATOM 678 C CA . ALA A 1 85 ? 21.971 9.642 -37.433 1.00 75.50 85 ALA A CA 1
ATOM 679 C C . ALA A 1 85 ? 21.428 8.716 -38.532 1.00 75.50 85 ALA A C 1
ATOM 681 O O . ALA A 1 85 ? 22.094 8.537 -39.543 1.00 75.50 85 ALA A O 1
ATOM 682 N N . TRP A 1 86 ? 20.206 8.191 -38.371 1.00 81.94 86 TRP A N 1
ATOM 683 C CA . TRP A 1 86 ? 19.536 7.407 -39.414 1.00 81.94 86 TRP A CA 1
ATOM 684 C C . TRP A 1 86 ? 19.285 8.244 -40.677 1.00 81.94 86 TRP A C 1
ATOM 686 O O . TRP A 1 86 ? 19.589 7.797 -41.773 1.00 81.94 86 TRP A O 1
ATOM 696 N N . SER A 1 87 ? 18.841 9.499 -40.527 1.00 79.25 87 SER A N 1
ATOM 697 C CA . SER A 1 87 ? 18.592 10.396 -41.667 1.00 79.25 87 SER A CA 1
ATOM 698 C C . SER A 1 87 ? 19.849 10.862 -42.418 1.00 79.25 87 SER A C 1
ATOM 700 O O . SER A 1 87 ? 19.734 11.362 -43.533 1.00 79.25 87 SER A O 1
ATOM 702 N N . TYR A 1 88 ? 21.037 10.746 -41.814 1.00 75.25 88 TYR A N 1
ATOM 703 C CA . TYR A 1 88 ? 22.308 11.148 -42.427 1.00 75.25 88 TYR A CA 1
ATOM 704 C C . TYR A 1 88 ? 22.987 9.999 -43.196 1.00 75.25 88 TYR A C 1
ATOM 706 O O . TYR A 1 88 ? 23.780 10.260 -44.096 1.00 75.25 88 TYR A O 1
ATOM 714 N N . ASP A 1 89 ? 22.662 8.743 -42.871 1.00 74.69 89 ASP A N 1
ATOM 715 C CA . ASP A 1 89 ? 23.264 7.540 -43.475 1.00 74.69 89 ASP A CA 1
ATOM 716 C C . ASP A 1 89 ? 22.777 7.287 -44.920 1.00 74.69 89 ASP A C 1
ATOM 718 O O . ASP A 1 89 ? 23.504 6.731 -45.739 1.00 74.69 89 ASP A O 1
ATOM 722 N N . ASP A 1 90 ? 21.588 7.789 -45.277 1.00 69.94 90 ASP A N 1
ATOM 723 C CA . ASP A 1 90 ? 20.930 7.558 -46.574 1.00 69.94 90 ASP A CA 1
ATOM 724 C C . ASP A 1 90 ? 21.314 8.570 -47.679 1.00 69.94 90 ASP A C 1
ATOM 726 O O . ASP A 1 90 ? 20.636 8.665 -48.708 1.00 69.94 90 ASP A O 1
ATOM 730 N N . ALA A 1 91 ? 22.371 9.371 -47.504 1.00 68.81 91 ALA A N 1
ATOM 731 C CA . ALA A 1 91 ? 22.791 10.324 -48.532 1.00 68.81 91 ALA A CA 1
ATOM 732 C C . ALA A 1 91 ? 23.431 9.584 -49.730 1.00 68.81 91 ALA A C 1
ATOM 734 O O . ALA A 1 91 ? 24.495 8.974 -49.579 1.00 68.81 91 ALA A O 1
ATOM 735 N N . PRO A 1 92 ? 22.850 9.635 -50.948 1.00 67.06 92 PRO A N 1
ATOM 736 C CA . PRO A 1 92 ? 23.443 8.975 -52.102 1.00 67.06 92 PRO A CA 1
ATOM 737 C C . PRO A 1 92 ? 24.763 9.669 -52.460 1.00 67.06 92 PRO A C 1
ATOM 739 O O . PRO A 1 92 ? 24.769 10.814 -52.911 1.00 67.06 92 PRO A O 1
ATOM 742 N N . LEU A 1 93 ? 25.885 8.955 -52.313 1.00 72.12 93 LEU A N 1
ATOM 743 C CA . LEU A 1 93 ? 27.240 9.442 -52.635 1.00 72.12 93 LEU A CA 1
ATOM 744 C C . LEU A 1 93 ? 27.364 10.000 -54.068 1.00 72.12 93 LEU A C 1
ATOM 746 O O . LEU A 1 93 ? 28.183 10.872 -54.336 1.00 72.12 93 LEU A O 1
ATOM 750 N N . GLN A 1 94 ? 26.475 9.568 -54.963 1.00 63.31 94 GLN A N 1
ATOM 751 C CA . GLN A 1 94 ? 26.343 10.042 -56.342 1.00 63.31 94 GLN A CA 1
ATOM 752 C C . GLN A 1 94 ? 25.978 11.538 -56.453 1.00 63.31 94 GLN A C 1
ATOM 754 O O . GLN A 1 94 ? 26.218 12.148 -57.490 1.00 63.31 94 GLN A O 1
ATOM 759 N N . ALA A 1 95 ? 25.369 12.138 -55.421 1.00 64.06 95 ALA A N 1
ATOM 760 C CA . ALA A 1 95 ? 24.983 13.552 -55.418 1.00 64.06 95 ALA A CA 1
ATOM 761 C C . ALA A 1 95 ? 26.138 14.482 -55.007 1.00 64.06 95 ALA A C 1
ATOM 763 O O . ALA A 1 95 ? 26.218 15.607 -55.490 1.00 64.06 95 ALA A O 1
ATOM 764 N N . VAL A 1 96 ? 27.043 14.013 -54.144 1.00 65.25 96 VAL A N 1
ATOM 765 C CA . VAL A 1 96 ? 28.184 14.804 -53.647 1.00 65.25 96 VAL A CA 1
ATOM 766 C C . VAL A 1 96 ? 29.297 14.883 -54.698 1.00 65.25 96 VAL A C 1
ATOM 768 O O . VAL A 1 96 ? 29.942 15.919 -54.859 1.00 65.25 96 VAL A O 1
ATOM 771 N N . GLU A 1 97 ? 29.468 13.807 -55.467 1.00 67.25 97 GLU A N 1
ATOM 772 C CA . GLU A 1 97 ? 30.430 13.733 -56.570 1.00 67.25 97 GLU A CA 1
ATOM 773 C C . GLU A 1 97 ? 30.039 14.673 -57.724 1.00 67.25 97 GLU A C 1
ATOM 775 O O . GLU A 1 97 ? 30.866 15.454 -58.187 1.00 67.25 97 GLU A O 1
ATOM 780 N N . LYS A 1 98 ? 28.747 14.734 -58.085 1.00 60.00 98 LYS A N 1
ATOM 781 C CA . LYS A 1 98 ? 28.249 15.635 -59.144 1.00 60.00 98 LYS A CA 1
ATOM 782 C C . LYS A 1 98 ? 28.329 17.127 -58.816 1.00 60.00 98 LYS A C 1
ATOM 784 O O . LYS A 1 98 ? 28.400 17.935 -59.730 1.00 60.00 98 LYS A O 1
ATOM 789 N N . VAL A 1 99 ? 28.306 17.506 -57.538 1.00 67.19 99 VAL A N 1
ATOM 790 C CA . VAL A 1 99 ? 28.469 18.914 -57.118 1.00 67.19 99 VAL A CA 1
ATOM 791 C 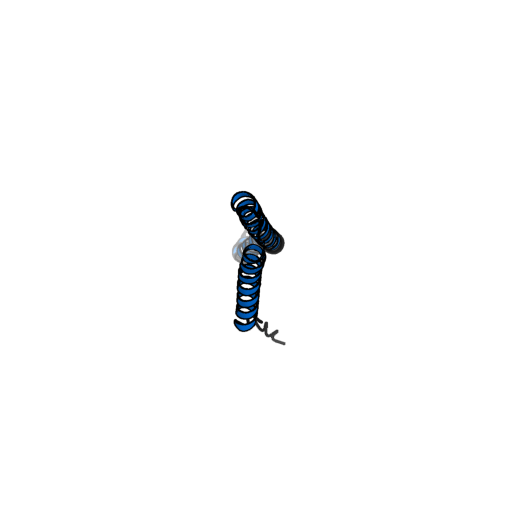C . VAL A 1 99 ? 29.940 19.336 -57.139 1.00 67.19 99 VAL A C 1
ATOM 793 O O . VAL A 1 99 ? 30.235 20.514 -57.306 1.00 67.19 99 VAL A O 1
ATOM 796 N N . THR A 1 100 ? 30.862 18.382 -56.997 1.00 69.50 100 THR A N 1
ATOM 797 C CA . THR A 1 100 ? 32.306 18.649 -57.028 1.00 69.50 100 THR A CA 1
ATOM 798 C C . THR A 1 100 ? 32.838 18.762 -58.463 1.00 69.50 100 THR A C 1
ATOM 800 O O . THR A 1 100 ? 33.812 19.469 -58.675 1.00 69.50 100 THR A O 1
ATOM 803 N N . GLU A 1 101 ? 32.195 18.127 -59.451 1.00 64.94 101 GLU A N 1
ATOM 804 C CA . GLU A 1 101 ? 32.536 18.282 -60.881 1.00 64.94 101 GLU A CA 1
ATOM 805 C C . GLU A 1 101 ? 32.009 19.583 -61.523 1.00 64.94 101 GLU A C 1
ATOM 807 O O . GLU A 1 101 ? 32.466 19.962 -62.598 1.00 64.94 101 GLU A O 1
ATOM 812 N N . GLU A 1 102 ? 31.067 20.276 -60.879 1.00 61.81 102 GLU A N 1
ATOM 813 C CA . GLU A 1 102 ? 30.510 21.563 -61.339 1.00 61.81 102 GLU A CA 1
ATOM 814 C C . GLU A 1 102 ? 31.221 22.791 -60.713 1.00 61.81 102 GLU A C 1
ATOM 816 O O . GLU A 1 102 ? 30.780 23.926 -60.912 1.00 61.81 102 GLU A O 1
ATOM 821 N N . LEU A 1 103 ? 32.311 22.580 -59.958 1.00 53.78 103 LEU A N 1
ATOM 822 C CA . LEU A 1 103 ? 33.195 23.614 -59.387 1.00 53.78 103 LEU A CA 1
ATOM 823 C C . LEU A 1 103 ? 34.561 23.623 -60.085 1.00 53.78 103 LEU A C 1
ATOM 825 O O . LEU A 1 103 ? 35.072 24.742 -60.323 1.00 53.78 103 LEU A O 1
#